Protein AF-H2YFZ1-F1 (afdb_monomer_lite)

Organism: Ciona savignyi (NCBI:txid51511)

Foldseek 3Di:
DQVCLCQQQVDDPVPDDDPVQWDDWDDDPPDIDTDGDDDDDPVVVVVSQVSNCVHNCDVNPYPHDDDQDLDADVVRDSNLVVLPDDDPDCVSVSVLVVCCVVVSDPPVVVVVSVVVNVVVVVVVVD

Sequence (126 aa):
LNRELHEEIGLCKKYYLDASNYFDSYVRDNYVDHFYVKEFSERDFEIIEQGALEAKEWGSETLGLIRVPTEDLDSRLPFQAFLQHNFVADARTQLLHAVIANSIISEERINQYLLAIEILKENQEK

Radius of gyration: 16.53 Å; chains: 1; bounding box: 43×31×47 Å

Structure (mmCIF, N/CA/C/O backbone):
data_AF-H2YFZ1-F1
#
_entry.id   AF-H2YFZ1-F1
#
loop_
_atom_site.group_PDB
_atom_site.id
_atom_site.type_symbol
_atom_site.label_atom_id
_atom_site.label_alt_id
_atom_site.label_comp_id
_atom_site.label_asym_id
_atom_site.label_entity_id
_atom_site.label_seq_id
_atom_site.pdbx_PDB_ins_code
_atom_site.Cartn_x
_atom_site.Cartn_y
_atom_site.Cartn_z
_atom_site.occupancy
_atom_site.B_iso_or_equiv
_atom_site.auth_seq_id
_atom_site.auth_comp_id
_atom_site.auth_asym_id
_atom_site.auth_atom_id
_atom_site.pdbx_PDB_model_num
ATOM 1 N N . LEU A 1 1 ? 13.706 -0.115 -5.988 1.00 96.81 1 LEU A N 1
ATOM 2 C CA . LEU A 1 1 ? 12.245 -0.137 -6.205 1.00 96.81 1 LEU A CA 1
ATOM 3 C C . LEU A 1 1 ? 11.851 -0.734 -7.556 1.00 96.81 1 LEU A C 1
ATOM 5 O O . LEU A 1 1 ? 11.478 -1.889 -7.558 1.00 96.81 1 LEU A O 1
ATOM 9 N N . ASN A 1 2 ? 11.971 -0.036 -8.698 1.00 98.25 2 ASN A N 1
ATOM 10 C CA . ASN A 1 2 ? 11.435 -0.550 -9.981 1.00 98.25 2 ASN A CA 1
ATOM 11 C C . ASN A 1 2 ? 11.963 -1.929 -10.416 1.00 98.25 2 ASN A C 1
ATOM 13 O O . ASN A 1 2 ? 11.223 -2.681 -11.037 1.00 98.25 2 ASN A O 1
ATOM 17 N N . ARG A 1 3 ? 13.224 -2.261 -10.099 1.00 98.12 3 ARG A N 1
ATOM 18 C CA . ARG A 1 3 ? 13.760 -3.613 -10.316 1.00 98.12 3 ARG A CA 1
ATOM 19 C C . ARG A 1 3 ? 12.975 -4.657 -9.510 1.00 98.12 3 ARG A C 1
ATOM 21 O O . ARG A 1 3 ? 12.497 -5.604 -10.110 1.00 98.12 3 ARG A O 1
ATOM 28 N N . GLU A 1 4 ? 12.780 -4.428 -8.211 1.00 97.56 4 GLU A N 1
ATOM 29 C CA . GLU A 1 4 ? 12.016 -5.339 -7.340 1.00 97.56 4 GLU A CA 1
ATOM 30 C C . GLU A 1 4 ? 10.565 -5.462 -7.806 1.00 97.56 4 GLU A C 1
ATOM 32 O O . GLU A 1 4 ? 10.084 -6.563 -8.002 1.00 97.56 4 GLU A O 1
ATOM 37 N N . LEU A 1 5 ? 9.894 -4.348 -8.126 1.00 97.25 5 LEU A N 1
ATOM 38 C CA . LEU A 1 5 ? 8.513 -4.393 -8.631 1.00 97.25 5 LEU A CA 1
ATOM 39 C C . LEU A 1 5 ? 8.392 -5.168 -9.953 1.00 97.25 5 LEU A C 1
ATOM 41 O O . LEU A 1 5 ? 7.370 -5.795 -10.223 1.00 97.25 5 LEU A O 1
ATOM 45 N N . HIS A 1 6 ? 9.419 -5.132 -10.801 1.00 97.50 6 HIS A N 1
ATOM 46 C CA . HIS A 1 6 ? 9.435 -5.948 -12.008 1.00 97.50 6 HIS A CA 1
ATOM 47 C C . HIS A 1 6 ? 9.578 -7.444 -11.689 1.00 97.50 6 HIS A C 1
ATOM 49 O O . HIS A 1 6 ? 8.902 -8.261 -12.306 1.00 97.50 6 HIS A O 1
ATOM 55 N N . GLU A 1 7 ? 10.434 -7.802 -1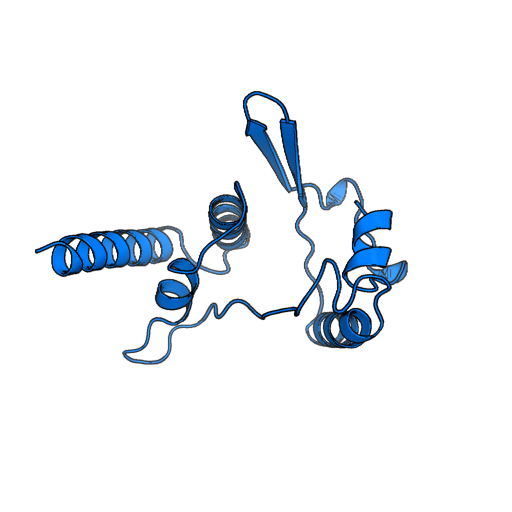0.731 1.00 97.19 7 GLU A N 1
ATOM 56 C CA . GLU A 1 7 ? 10.675 -9.194 -10.336 1.00 97.19 7 GLU A CA 1
ATOM 57 C C . GLU A 1 7 ? 9.499 -9.795 -9.537 1.00 97.19 7 GLU A C 1
ATOM 59 O O . GLU A 1 7 ? 9.084 -10.919 -9.822 1.00 97.19 7 GLU A O 1
ATOM 64 N N . GLU A 1 8 ? 8.917 -9.032 -8.609 1.00 96.12 8 GLU A N 1
ATOM 65 C CA . GLU A 1 8 ? 7.891 -9.478 -7.656 1.00 96.12 8 GLU A CA 1
ATOM 66 C C . GLU A 1 8 ? 6.465 -9.470 -8.217 1.00 96.12 8 GLU A C 1
ATOM 68 O O . GLU A 1 8 ? 5.682 -10.377 -7.929 1.00 96.12 8 GLU A O 1
ATOM 73 N N . ILE A 1 9 ? 6.117 -8.443 -9.002 1.00 96.12 9 ILE A N 1
ATOM 74 C CA . ILE A 1 9 ? 4.749 -8.230 -9.509 1.00 96.12 9 ILE A CA 1
ATOM 75 C C . ILE A 1 9 ? 4.693 -8.038 -11.030 1.00 96.12 9 ILE A C 1
ATOM 77 O O . ILE A 1 9 ? 3.665 -7.628 -11.564 1.00 96.12 9 IL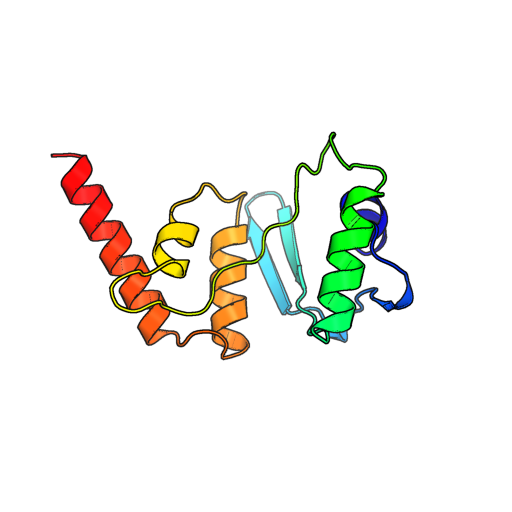E A O 1
ATOM 81 N N . GLY A 1 10 ? 5.793 -8.287 -11.748 1.00 95.88 10 GLY A N 1
ATOM 82 C CA . GLY A 1 10 ? 5.810 -8.210 -13.211 1.00 95.88 10 GLY A CA 1
ATOM 83 C C . GLY A 1 10 ? 5.601 -6.793 -13.753 1.00 95.88 10 GLY A C 1
ATOM 84 O O . GLY A 1 10 ? 5.179 -6.624 -14.900 1.00 95.88 10 GLY A O 1
ATOM 85 N N . LEU A 1 11 ? 5.869 -5.750 -12.952 1.00 96.62 11 LEU A N 1
ATOM 86 C CA . LEU A 1 11 ? 5.545 -4.375 -13.327 1.00 96.62 11 LEU A CA 1
ATOM 87 C C . LEU A 1 11 ? 6.237 -3.986 -14.645 1.00 96.62 11 LEU A C 1
ATOM 89 O O . LEU A 1 11 ? 7.458 -4.083 -14.791 1.00 96.62 11 LEU A O 1
ATOM 93 N N . CYS A 1 12 ? 5.456 -3.522 -15.622 1.00 95.88 12 CYS A N 1
ATOM 94 C CA . CYS A 1 12 ? 5.984 -3.058 -16.904 1.00 95.88 12 CYS A CA 1
ATOM 95 C C . CYS A 1 12 ? 6.632 -1.669 -16.771 1.00 95.88 12 CYS A C 1
ATOM 97 O O . CYS A 1 12 ? 6.151 -0.815 -16.025 1.00 95.88 12 CYS A O 1
ATOM 99 N N . LYS A 1 13 ? 7.670 -1.392 -17.577 1.00 96.00 13 LYS A N 1
ATOM 100 C CA . LYS A 1 13 ? 8.399 -0.105 -17.600 1.00 96.00 13 LYS A CA 1
ATOM 101 C C . LYS A 1 13 ? 7.499 1.125 -17.747 1.00 96.00 13 LYS A C 1
ATOM 103 O O . LYS A 1 13 ? 7.811 2.166 -17.182 1.00 96.00 13 LYS A O 1
ATOM 108 N N . LYS A 1 14 ? 6.376 1.009 -18.469 1.00 96.44 14 LYS A N 1
ATOM 109 C CA . LYS A 1 14 ? 5.364 2.077 -18.607 1.00 96.44 14 LYS A CA 1
ATOM 110 C C . LYS A 1 14 ? 4.819 2.542 -17.244 1.00 96.44 14 LYS A C 1
ATOM 112 O O . LYS A 1 14 ? 4.445 3.700 -17.095 1.00 96.44 14 LYS A O 1
ATOM 117 N N . TYR A 1 15 ? 4.775 1.648 -16.259 1.00 96.88 15 TYR A N 1
ATOM 118 C CA . TYR A 1 15 ? 4.194 1.886 -14.940 1.00 96.88 15 TYR A CA 1
ATOM 119 C C . TYR A 1 15 ? 5.226 2.203 -13.862 1.00 96.88 15 TYR A C 1
ATOM 121 O O . TYR A 1 15 ? 4.828 2.496 -12.736 1.00 96.88 15 TYR A O 1
ATOM 129 N N . TYR A 1 16 ? 6.518 2.222 -14.202 1.00 97.38 16 TYR A N 1
ATOM 130 C CA . TYR A 1 16 ? 7.592 2.505 -13.252 1.00 97.38 16 TYR A CA 1
ATOM 131 C C . TYR A 1 16 ? 7.382 3.816 -12.503 1.00 97.38 16 TYR A C 1
ATOM 133 O O . TYR A 1 16 ? 6.789 4.772 -13.013 1.00 97.38 16 TYR A O 1
ATOM 141 N N . LEU A 1 17 ? 7.860 3.814 -11.268 1.00 98.00 17 LEU A N 1
ATOM 142 C CA . LEU A 1 17 ? 7.773 4.937 -10.360 1.00 98.00 17 LEU A CA 1
ATOM 143 C C . LEU A 1 17 ? 9.042 5.776 -10.459 1.00 98.00 17 LEU A C 1
ATOM 145 O O . LEU A 1 17 ? 10.133 5.258 -10.720 1.00 98.00 17 LEU A O 1
ATOM 149 N N . ASP A 1 18 ? 8.900 7.066 -10.212 1.00 97.38 18 ASP A N 1
ATOM 150 C CA . ASP A 1 18 ? 10.014 7.996 -10.096 1.00 97.38 18 ASP A CA 1
ATOM 151 C C . ASP A 1 18 ? 9.894 8.837 -8.815 1.00 97.38 18 ASP A C 1
ATOM 153 O O . ASP A 1 18 ? 9.060 8.573 -7.946 1.00 97.38 18 ASP A O 1
ATOM 157 N N . ALA A 1 19 ? 10.768 9.834 -8.670 1.00 97.56 19 ALA A N 1
ATOM 158 C CA . ALA A 1 19 ? 10.813 10.683 -7.486 1.00 97.56 19 ALA A CA 1
ATOM 159 C C . ALA A 1 19 ? 9.511 11.471 -7.246 1.00 97.56 19 ALA A C 1
ATOM 161 O O . ALA A 1 19 ? 9.238 11.835 -6.109 1.00 97.56 19 ALA A O 1
ATOM 162 N N . SER A 1 20 ? 8.692 11.713 -8.275 1.00 97.69 20 SER A N 1
ATOM 163 C CA . SER A 1 20 ? 7.385 12.366 -8.119 1.00 97.69 20 SER A CA 1
ATOM 164 C C . SER A 1 20 ? 6.346 11.475 -7.435 1.00 97.69 20 SER A C 1
ATOM 166 O O . SER A 1 20 ? 5.356 11.984 -6.920 1.00 97.69 20 SER A O 1
ATOM 168 N N . ASN A 1 21 ? 6.573 10.157 -7.402 1.00 98.25 21 ASN A N 1
ATOM 169 C CA . ASN A 1 21 ? 5.714 9.196 -6.709 1.00 98.25 21 ASN A CA 1
ATOM 170 C C . ASN A 1 21 ? 6.150 8.942 -5.260 1.00 98.25 21 ASN A C 1
ATOM 172 O O . ASN A 1 21 ? 5.519 8.142 -4.572 1.00 98.25 21 ASN A O 1
ATOM 176 N N . TYR A 1 22 ? 7.247 9.552 -4.804 1.00 98.31 22 TYR A N 1
ATOM 177 C CA . TYR A 1 22 ? 7.700 9.413 -3.425 1.00 98.31 22 TYR A CA 1
ATOM 178 C C . TYR A 1 22 ? 6.670 10.024 -2.472 1.00 98.31 22 TYR A C 1
ATOM 180 O O . TYR A 1 22 ? 6.257 11.168 -2.658 1.00 98.31 22 TYR A O 1
ATOM 188 N N . PHE A 1 23 ? 6.270 9.259 -1.458 1.00 98.00 23 PHE A N 1
ATOM 189 C CA . PHE A 1 23 ? 5.270 9.682 -0.485 1.00 98.00 23 PHE A CA 1
ATOM 190 C C . PHE A 1 23 ? 5.912 10.026 0.857 1.00 98.00 23 PHE A C 1
ATOM 192 O O . PHE A 1 23 ? 5.820 11.168 1.298 1.00 98.00 23 PHE A O 1
ATOM 199 N N . ASP A 1 24 ? 6.581 9.063 1.496 1.00 97.44 24 ASP A N 1
ATOM 200 C CA . ASP A 1 24 ? 7.196 9.280 2.809 1.00 97.44 24 ASP A CA 1
ATOM 201 C C . ASP A 1 24 ? 8.277 8.232 3.130 1.00 97.44 24 ASP A C 1
ATOM 203 O O . ASP A 1 24 ? 8.471 7.267 2.385 1.00 97.44 24 ASP A O 1
ATOM 207 N N . SER A 1 25 ? 8.980 8.417 4.247 1.00 96.81 25 SER A N 1
ATOM 208 C CA . SER A 1 25 ? 9.958 7.479 4.795 1.00 96.81 25 SER A CA 1
ATOM 209 C C . SER A 1 25 ? 9.646 7.134 6.247 1.00 96.81 25 SER A C 1
ATOM 211 O O . SER A 1 25 ? 9.432 8.012 7.078 1.00 96.81 25 SER A O 1
ATOM 213 N N . TYR A 1 26 ? 9.713 5.847 6.573 1.00 95.62 26 TYR A N 1
ATOM 214 C CA . TYR A 1 26 ? 9.449 5.331 7.912 1.00 95.62 26 TYR A CA 1
ATOM 215 C C . TYR A 1 26 ? 10.759 4.825 8.500 1.00 95.62 26 TYR A C 1
ATOM 217 O O . TYR A 1 26 ? 11.397 3.925 7.955 1.00 95.62 26 TYR A O 1
ATOM 225 N N . VAL A 1 27 ? 11.199 5.454 9.588 1.00 94.88 27 VAL A N 1
ATOM 226 C CA . VAL A 1 27 ? 12.489 5.147 10.212 1.00 94.88 27 VAL A CA 1
ATOM 227 C C . VAL A 1 27 ? 12.309 4.069 11.276 1.00 94.88 27 VAL A C 1
ATOM 229 O O . VAL A 1 27 ? 11.421 4.148 12.130 1.00 94.88 27 VAL A O 1
ATOM 232 N N . ARG A 1 28 ? 13.186 3.068 11.231 1.00 89.00 28 ARG A N 1
ATOM 233 C CA . ARG A 1 28 ? 13.370 2.026 12.242 1.00 89.00 28 ARG A CA 1
ATOM 234 C C . ARG A 1 28 ? 14.832 1.986 12.666 1.00 89.00 28 ARG A C 1
ATOM 236 O O . ARG A 1 28 ? 15.685 2.592 12.026 1.00 89.00 28 ARG A O 1
ATOM 243 N N . ASP A 1 29 ? 15.124 1.246 13.732 1.00 89.94 29 ASP A N 1
ATOM 244 C CA . ASP A 1 29 ? 16.457 1.229 14.348 1.00 89.94 29 ASP A CA 1
ATOM 245 C C . ASP A 1 29 ? 17.597 0.942 13.354 1.00 89.94 29 ASP A C 1
ATOM 247 O O . ASP A 1 29 ? 18.670 1.527 13.469 1.00 89.94 29 ASP A O 1
ATOM 251 N N . ASN A 1 30 ? 17.367 0.064 12.368 1.00 93.88 30 ASN A N 1
ATOM 252 C CA . ASN A 1 30 ? 18.407 -0.411 11.445 1.00 93.88 30 ASN A CA 1
ATOM 253 C C . ASN A 1 30 ? 18.089 -0.203 9.955 1.00 93.88 30 ASN A C 1
ATOM 255 O O . ASN A 1 30 ? 18.897 -0.580 9.107 1.00 93.88 30 ASN A O 1
ATOM 259 N N . TYR A 1 31 ? 16.920 0.335 9.615 1.00 93.19 31 TYR A N 1
ATOM 260 C CA . TYR A 1 31 ? 16.499 0.514 8.226 1.00 93.19 31 TYR A CA 1
ATOM 261 C C . TYR A 1 31 ? 15.504 1.666 8.086 1.00 93.19 31 TYR A C 1
ATOM 263 O O . TYR A 1 31 ? 14.910 2.130 9.061 1.00 93.19 31 TYR A O 1
ATOM 271 N N . VAL A 1 32 ? 15.358 2.139 6.851 1.00 96.00 32 VAL A N 1
ATOM 272 C CA . VAL A 1 32 ? 14.405 3.179 6.470 1.00 96.00 32 VAL A CA 1
ATOM 273 C C . VAL A 1 32 ? 13.564 2.642 5.324 1.00 96.00 32 VAL A C 1
ATOM 275 O O . VAL A 1 32 ? 14.101 2.307 4.266 1.00 96.00 32 VAL A O 1
ATOM 278 N N . ASP A 1 33 ? 12.255 2.585 5.535 1.00 95.50 33 ASP A N 1
ATOM 279 C CA . ASP A 1 33 ? 11.304 2.139 4.525 1.00 95.50 33 ASP A CA 1
ATOM 280 C C . ASP A 1 33 ? 10.826 3.344 3.719 1.00 95.50 33 ASP A C 1
ATOM 282 O O . ASP A 1 33 ? 10.109 4.207 4.229 1.00 95.50 33 ASP A O 1
ATOM 286 N N . HIS A 1 34 ? 11.228 3.412 2.451 1.00 97.25 34 HIS A N 1
ATOM 287 C CA . HIS A 1 34 ? 10.788 4.454 1.527 1.00 97.25 34 HIS A CA 1
ATOM 288 C C . HIS A 1 34 ? 9.501 4.026 0.824 1.00 97.25 34 HIS A C 1
ATOM 290 O O . HIS A 1 34 ? 9.494 3.058 0.059 1.00 97.25 34 HIS A O 1
ATOM 296 N N . PHE A 1 35 ? 8.425 4.772 1.048 1.00 97.94 35 PHE A N 1
ATOM 297 C CA . PHE A 1 35 ? 7.097 4.457 0.547 1.00 97.94 35 PHE A CA 1
ATOM 298 C C . PHE A 1 35 ? 6.716 5.357 -0.632 1.00 97.94 35 PHE A C 1
ATOM 300 O O . PHE A 1 35 ? 6.979 6.562 -0.630 1.00 97.94 35 PHE A O 1
ATOM 307 N N . TYR A 1 36 ? 6.092 4.764 -1.649 1.00 98.38 36 TYR A N 1
ATOM 308 C CA . TYR A 1 36 ? 5.724 5.434 -2.893 1.00 98.38 36 TYR A CA 1
ATOM 309 C C . TYR A 1 36 ? 4.258 5.166 -3.214 1.00 98.38 36 TYR A C 1
ATOM 311 O O . TYR A 1 36 ? 3.765 4.059 -3.004 1.00 98.38 36 TYR A O 1
ATOM 319 N N . VAL A 1 37 ? 3.578 6.169 -3.764 1.00 98.06 37 VAL A N 1
ATOM 320 C CA . VAL A 1 37 ? 2.169 6.090 -4.157 1.00 98.06 37 VAL A CA 1
ATOM 321 C C . VAL A 1 37 ? 2.026 6.567 -5.595 1.00 98.06 37 VAL A C 1
ATOM 323 O O . VAL A 1 37 ? 2.584 7.591 -5.995 1.00 98.06 37 VAL A O 1
ATOM 326 N N . LYS A 1 38 ? 1.274 5.808 -6.390 1.00 97.25 38 LYS A N 1
ATOM 327 C CA . LYS A 1 38 ? 0.971 6.146 -7.776 1.00 97.25 38 LYS A CA 1
ATOM 328 C C . LYS A 1 38 ? -0.466 5.767 -8.095 1.00 97.25 38 LYS A C 1
ATOM 330 O O . LYS A 1 38 ? -0.881 4.640 -7.845 1.00 97.25 38 LYS A O 1
ATOM 335 N N . GLU A 1 39 ? -1.199 6.720 -8.652 1.00 96.12 39 GLU A N 1
ATOM 336 C CA . GLU A 1 39 ? -2.542 6.497 -9.169 1.00 96.12 39 GLU A CA 1
ATOM 337 C C . GLU A 1 39 ? -2.465 5.847 -10.555 1.00 96.12 39 GLU A C 1
ATOM 339 O O . GLU A 1 39 ? -1.640 6.219 -11.397 1.00 96.12 39 GLU A O 1
ATOM 344 N N . PHE A 1 40 ? -3.337 4.874 -10.791 1.00 95.69 40 PHE A N 1
ATOM 345 C CA . PHE A 1 40 ? -3.494 4.213 -12.078 1.00 95.69 40 PHE A CA 1
ATOM 346 C C . PHE A 1 40 ? -4.965 4.214 -12.473 1.00 95.69 40 PHE A C 1
ATOM 348 O O . PHE A 1 40 ? -5.850 4.210 -11.618 1.00 95.69 40 PHE A O 1
ATOM 355 N N . SER A 1 41 ? -5.225 4.166 -13.779 1.00 97.31 41 SER A N 1
ATOM 356 C CA . SER A 1 41 ? -6.571 3.871 -14.264 1.00 97.31 41 SER A CA 1
ATOM 357 C C . SER A 1 41 ? -6.983 2.453 -13.853 1.00 97.31 41 SER A C 1
ATOM 359 O O . SER A 1 41 ? -6.131 1.577 -13.702 1.00 97.31 41 SER A O 1
ATOM 361 N N . GLU A 1 42 ? -8.287 2.197 -13.738 1.00 96.06 42 GLU A N 1
ATOM 362 C CA . GLU A 1 42 ? -8.818 0.854 -13.454 1.00 96.06 42 GLU A CA 1
ATOM 363 C C . GLU A 1 42 ? -8.279 -0.193 -14.444 1.00 96.06 42 GLU A C 1
ATOM 365 O O . GLU A 1 42 ? -7.805 -1.256 -14.050 1.00 96.06 42 GLU A O 1
ATOM 370 N N . ARG A 1 43 ? -8.242 0.164 -15.733 1.00 97.12 43 ARG A N 1
ATOM 371 C CA . ARG A 1 43 ? -7.695 -0.678 -16.803 1.00 97.12 43 ARG A CA 1
ATOM 372 C C . ARG A 1 43 ? -6.221 -1.021 -16.581 1.00 97.12 43 ARG A C 1
ATOM 374 O O . ARG A 1 43 ? -5.813 -2.151 -16.831 1.00 97.12 43 ARG A O 1
ATOM 381 N N . ASP A 1 44 ? -5.410 -0.048 -16.170 1.00 97.06 44 ASP A N 1
ATOM 382 C CA . ASP A 1 44 ? -3.992 -0.288 -15.894 1.00 97.06 44 ASP A CA 1
ATOM 383 C C . ASP A 1 44 ? -3.810 -1.145 -14.628 1.00 97.06 44 ASP A C 1
ATOM 385 O O . ASP A 1 44 ? -2.937 -2.010 -14.623 1.00 97.06 44 ASP A O 1
ATOM 389 N N . PHE A 1 45 ? -4.659 -0.977 -13.606 1.00 95.44 45 PHE A N 1
ATOM 390 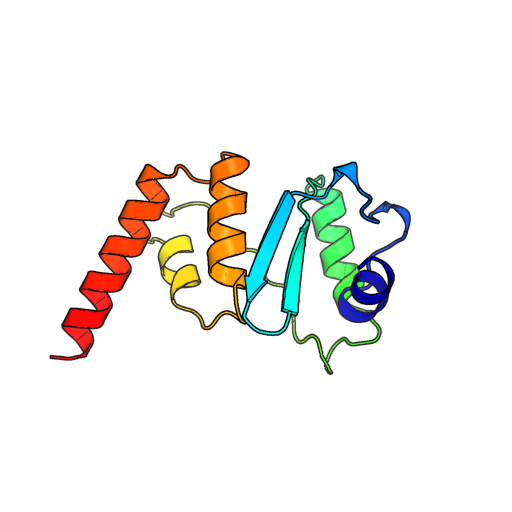C CA . PHE A 1 45 ? -4.684 -1.847 -12.422 1.00 95.44 45 PHE A CA 1
ATOM 391 C C . PHE A 1 45 ? -4.919 -3.316 -12.797 1.00 95.44 45 PHE A C 1
ATOM 393 O O . PHE A 1 45 ? -4.140 -4.175 -12.395 1.00 95.44 45 PHE A O 1
ATOM 400 N N . GLU A 1 46 ? -5.925 -3.605 -13.629 1.00 96.50 46 GLU A N 1
ATOM 401 C CA . GLU A 1 46 ? -6.200 -4.970 -14.109 1.00 96.50 46 GLU A CA 1
ATOM 402 C C . GLU A 1 46 ? -5.009 -5.581 -14.861 1.00 96.50 46 GLU A C 1
ATOM 404 O O . GLU A 1 46 ? -4.707 -6.764 -14.713 1.00 96.50 46 GLU A O 1
ATOM 409 N N . ILE A 1 47 ? -4.330 -4.780 -15.689 1.00 96.44 47 ILE A N 1
ATOM 410 C CA . ILE A 1 47 ? -3.154 -5.228 -16.445 1.00 96.44 47 ILE A CA 1
ATOM 411 C C . ILE A 1 47 ? -2.012 -5.589 -15.490 1.00 96.44 47 ILE A C 1
ATOM 413 O O . ILE A 1 47 ? -1.338 -6.597 -15.700 1.00 96.44 47 ILE A O 1
ATOM 417 N N . ILE A 1 48 ? -1.793 -4.785 -14.447 1.00 96.06 48 ILE A N 1
ATOM 418 C CA . ILE A 1 48 ? -0.768 -5.050 -13.430 1.00 96.06 48 ILE A CA 1
ATOM 419 C C . ILE A 1 48 ? -1.095 -6.340 -12.668 1.00 96.06 48 ILE A C 1
ATOM 421 O O . ILE A 1 48 ? -0.217 -7.182 -12.495 1.00 96.06 48 ILE A O 1
ATOM 425 N N . GLU A 1 49 ? -2.354 -6.537 -12.271 1.00 96.62 49 GLU A N 1
ATOM 426 C CA . GLU A 1 49 ? -2.792 -7.752 -11.572 1.00 96.62 49 GLU A CA 1
ATOM 427 C C . GLU A 1 49 ? -2.588 -9.019 -12.406 1.00 96.62 49 GLU A C 1
ATOM 429 O O . GLU A 1 49 ? -2.130 -10.033 -11.884 1.00 96.62 49 GLU A O 1
ATOM 434 N N . GLN A 1 50 ? -2.884 -8.955 -13.706 1.00 94.69 50 GLN A N 1
ATOM 435 C CA . GLN A 1 50 ? -2.628 -10.063 -14.627 1.00 94.69 50 GLN A CA 1
ATOM 436 C C . GLN A 1 50 ? -1.128 -10.337 -14.774 1.00 94.69 50 GLN A C 1
ATOM 438 O O . GLN A 1 50 ? -0.713 -11.492 -14.713 1.00 94.69 50 GLN A O 1
ATOM 443 N N . GLY A 1 51 ? -0.312 -9.286 -14.913 1.00 93.19 51 GLY A N 1
ATOM 444 C CA . GLY A 1 51 ? 1.142 -9.410 -15.045 1.00 93.19 51 GLY A CA 1
ATOM 445 C C . GLY A 1 51 ? 1.821 -10.029 -13.820 1.00 93.19 51 GLY A C 1
ATOM 446 O O . GLY A 1 51 ? 2.812 -10.740 -13.967 1.00 93.19 51 GLY A O 1
ATOM 447 N N . ALA A 1 52 ? 1.265 -9.833 -12.622 1.00 95.12 52 ALA A N 1
ATOM 448 C CA . ALA A 1 52 ? 1.811 -10.407 -11.395 1.00 95.12 52 ALA A CA 1
ATOM 449 C C . ALA A 1 52 ? 1.784 -11.945 -11.373 1.00 95.12 52 ALA A C 1
ATOM 451 O O . ALA A 1 52 ? 2.642 -12.556 -10.742 1.00 95.12 52 ALA A O 1
ATOM 452 N N . LEU A 1 53 ? 0.854 -12.578 -12.097 1.00 94.19 53 LEU A N 1
ATOM 453 C CA . LEU A 1 53 ? 0.776 -14.042 -12.214 1.00 94.19 53 LEU A CA 1
ATOM 454 C C . LEU A 1 53 ? 1.902 -14.636 -13.074 1.00 94.19 53 LEU A C 1
ATOM 456 O O . LEU A 1 53 ? 2.151 -15.839 -13.030 1.00 94.19 53 LEU A O 1
ATOM 460 N N . GLU A 1 54 ? 2.563 -13.795 -13.869 1.00 94.44 54 GLU A N 1
ATOM 461 C CA . GLU A 1 54 ? 3.680 -14.155 -14.746 1.00 94.44 54 GLU A CA 1
ATOM 462 C C . GLU A 1 54 ? 5.025 -13.637 -14.202 1.00 94.44 54 GLU A C 1
ATOM 464 O O . GLU A 1 54 ? 6.061 -13.778 -14.857 1.00 94.44 54 GLU A O 1
ATOM 469 N N . ALA A 1 55 ? 5.020 -13.017 -13.016 1.00 96.75 55 ALA A N 1
ATOM 470 C CA . ALA A 1 55 ? 6.206 -12.446 -12.396 1.00 96.75 55 ALA A CA 1
ATOM 471 C C . ALA A 1 55 ? 7.231 -13.525 -12.023 1.00 96.75 55 ALA A C 1
ATOM 473 O O . ALA A 1 55 ? 6.889 -14.672 -11.735 1.00 96.75 55 ALA A O 1
ATOM 474 N N . LYS A 1 56 ? 8.509 -13.137 -11.987 1.00 96.94 56 LYS A N 1
ATOM 475 C CA . LYS A 1 56 ? 9.624 -14.043 -11.675 1.00 96.94 56 LYS A CA 1
ATOM 476 C C . LYS A 1 56 ? 9.462 -14.701 -10.304 1.00 96.94 56 LYS A C 1
ATOM 478 O O . LYS A 1 56 ? 9.739 -15.889 -10.181 1.00 96.94 56 LYS A O 1
ATOM 483 N N . GLU A 1 57 ? 9.009 -13.940 -9.311 1.00 96.38 57 GLU A N 1
ATOM 484 C CA . GLU A 1 57 ? 8.876 -14.415 -7.928 1.00 96.38 57 GLU A CA 1
ATOM 485 C C . GLU A 1 57 ? 7.470 -14.928 -7.575 1.00 96.38 57 GLU A C 1
ATOM 487 O O . GLU A 1 57 ? 7.205 -15.252 -6.411 1.00 96.38 57 GLU A O 1
ATOM 492 N N . TRP A 1 58 ? 6.581 -15.055 -8.569 1.00 95.00 58 TRP A N 1
ATOM 493 C CA . TRP A 1 58 ? 5.259 -15.643 -8.376 1.00 95.00 58 TRP A CA 1
ATOM 494 C C . TRP A 1 58 ? 5.364 -17.080 -7.846 1.00 95.00 58 TRP A C 1
ATOM 496 O O . TRP A 1 58 ? 6.007 -17.947 -8.442 1.00 95.00 58 TRP A O 1
ATOM 506 N N . GLY A 1 59 ? 4.699 -17.345 -6.720 1.00 94.69 59 GLY A N 1
ATOM 507 C CA . GLY A 1 59 ? 4.715 -18.639 -6.036 1.00 94.69 59 GLY A CA 1
ATOM 508 C C . GLY A 1 59 ? 5.974 -18.904 -5.202 1.00 94.69 59 GLY A C 1
ATOM 509 O O . GLY A 1 59 ? 6.101 -19.999 -4.652 1.00 94.69 59 GLY A O 1
ATOM 510 N N . SER A 1 60 ? 6.881 -17.928 -5.098 1.00 94.56 60 SER A N 1
ATOM 511 C CA . SER A 1 60 ? 8.090 -17.973 -4.270 1.00 94.56 60 SER A CA 1
ATOM 512 C C . SER A 1 60 ? 8.019 -16.897 -3.185 1.00 94.56 60 SER A C 1
ATOM 514 O O . SER A 1 60 ? 7.536 -17.168 -2.084 1.00 94.56 60 SER A O 1
ATOM 516 N N . GLU A 1 61 ? 8.434 -15.667 -3.498 1.00 94.62 61 GLU A N 1
ATOM 517 C CA . GLU A 1 61 ? 8.403 -14.538 -2.561 1.00 94.62 61 GLU A CA 1
ATOM 518 C C . GLU A 1 61 ? 7.041 -13.826 -2.572 1.00 94.62 61 GLU A C 1
ATOM 520 O O . GLU A 1 61 ? 6.621 -13.281 -1.549 1.00 94.62 61 GLU A O 1
ATOM 525 N N . THR A 1 62 ? 6.300 -13.894 -3.688 1.00 95.00 62 THR A N 1
ATOM 526 C CA . THR A 1 62 ? 4.940 -13.351 -3.806 1.00 95.00 62 THR A CA 1
ATOM 527 C C . THR A 1 62 ? 3.909 -14.460 -4.022 1.00 95.00 62 THR A C 1
ATOM 529 O O . THR A 1 62 ? 4.070 -15.345 -4.859 1.00 95.00 62 THR A O 1
ATOM 532 N N . LEU A 1 63 ? 2.818 -14.433 -3.247 1.00 94.75 63 LEU A N 1
ATOM 533 C CA . LEU A 1 63 ? 1.771 -15.473 -3.278 1.00 94.75 63 LEU A CA 1
ATOM 534 C C . LEU A 1 63 ? 0.445 -15.008 -3.897 1.00 94.75 63 LEU A C 1
ATOM 536 O O . LEU A 1 63 ? -0.494 -15.794 -4.014 1.00 94.75 63 LEU A O 1
ATOM 540 N N . GLY A 1 64 ? 0.324 -13.726 -4.232 1.00 92.31 64 GLY A N 1
ATOM 541 C CA . GLY A 1 64 ? -0.958 -13.133 -4.591 1.00 92.31 64 GLY A CA 1
ATOM 542 C C . GLY A 1 64 ? -0.954 -11.623 -4.455 1.00 92.31 64 GLY A C 1
ATOM 543 O O . GLY A 1 64 ? -0.394 -11.089 -3.499 1.00 92.31 64 GLY A O 1
ATOM 544 N N . LEU A 1 65 ? -1.643 -10.949 -5.373 1.00 95.00 65 LEU A N 1
ATOM 545 C CA . LEU A 1 65 ? -2.115 -9.587 -5.154 1.00 95.00 65 LEU A CA 1
ATOM 546 C C . LEU A 1 65 ? -3.550 -9.628 -4.637 1.00 95.00 65 LEU A C 1
ATOM 548 O O . LEU A 1 65 ? -4.363 -10.440 -5.081 1.00 95.00 65 LEU A O 1
ATOM 552 N N . ILE A 1 66 ? -3.855 -8.736 -3.699 1.00 95.06 66 ILE A N 1
ATOM 553 C CA . ILE A 1 66 ? -5.198 -8.561 -3.151 1.00 95.06 66 ILE A CA 1
ATOM 554 C C . ILE A 1 66 ? -5.599 -7.094 -3.274 1.00 95.06 66 ILE A C 1
ATOM 556 O O . ILE A 1 66 ? -4.817 -6.199 -2.951 1.00 95.06 66 ILE A O 1
ATOM 560 N N . ARG A 1 67 ? -6.832 -6.841 -3.720 1.00 95.50 67 ARG A N 1
ATOM 561 C CA . ARG A 1 67 ? -7.419 -5.500 -3.661 1.00 95.50 67 ARG A CA 1
ATOM 562 C C . ARG A 1 67 ? -7.860 -5.207 -2.230 1.00 95.50 67 ARG A C 1
ATOM 564 O O . ARG A 1 67 ? -8.524 -6.030 -1.600 1.00 95.50 67 ARG A O 1
ATOM 571 N N . VAL A 1 68 ? -7.511 -4.027 -1.732 1.00 96.44 68 VAL A N 1
ATOM 572 C CA . VAL A 1 68 ? -7.965 -3.548 -0.423 1.00 96.44 68 VAL A CA 1
ATOM 573 C C . VAL A 1 68 ? -9.416 -3.067 -0.556 1.00 96.44 68 VAL A C 1
ATOM 575 O O . VAL A 1 68 ? -9.678 -2.207 -1.396 1.00 96.44 68 VAL A O 1
ATOM 578 N N . PRO A 1 69 ? -10.374 -3.589 0.230 1.00 94.75 69 PRO A N 1
ATOM 579 C CA . PRO A 1 69 ? -11.768 -3.169 0.128 1.00 94.75 69 PRO A CA 1
ATOM 580 C C . PRO A 1 69 ? -11.962 -1.807 0.795 1.00 94.75 69 PRO A C 1
ATOM 582 O O . PRO A 1 69 ? -11.875 -1.724 2.011 1.00 94.75 69 PRO A O 1
ATOM 585 N N . THR A 1 70 ? -12.227 -0.749 0.034 1.00 90.31 70 THR A N 1
ATOM 586 C CA . THR A 1 70 ? -12.325 0.626 0.566 1.00 90.31 70 THR A CA 1
ATOM 587 C C . THR A 1 70 ? -13.747 1.073 0.893 1.00 90.31 70 THR A C 1
ATOM 589 O O . THR A 1 70 ? -13.924 2.033 1.638 1.00 90.31 70 THR A O 1
ATOM 592 N N . GLU A 1 71 ? -14.756 0.387 0.356 1.00 87.69 71 GLU A N 1
ATOM 593 C CA . GLU A 1 71 ? -16.168 0.727 0.536 1.00 87.69 71 GLU A CA 1
ATOM 594 C C . GLU A 1 71 ? -16.836 -0.165 1.584 1.00 87.69 71 GLU A C 1
ATOM 596 O O . GLU A 1 71 ? -16.623 -1.381 1.620 1.00 87.69 71 GLU A O 1
ATOM 601 N N . ASP A 1 72 ? -17.682 0.440 2.415 1.00 86.44 72 ASP A N 1
ATOM 602 C CA . ASP A 1 72 ? -18.541 -0.297 3.335 1.00 86.44 72 ASP A CA 1
ATOM 603 C C . ASP A 1 72 ? -19.788 -0.828 2.634 1.00 86.44 72 ASP A C 1
ATOM 605 O O . ASP A 1 72 ? -20.341 -0.196 1.736 1.00 86.44 72 ASP A O 1
ATOM 609 N N . LEU A 1 73 ? -20.260 -1.990 3.086 1.00 83.94 73 LEU A N 1
ATOM 610 C CA . LEU A 1 73 ? -21.422 -2.666 2.520 1.00 83.94 73 LEU A CA 1
ATOM 611 C C . LEU A 1 73 ? -22.456 -2.904 3.617 1.00 83.94 73 LEU A C 1
ATOM 613 O O . LEU A 1 73 ? -22.387 -3.901 4.339 1.00 83.94 73 LEU A O 1
ATOM 617 N N . ASP A 1 74 ? -23.427 -1.998 3.727 1.00 82.56 74 ASP A N 1
ATOM 618 C CA . ASP A 1 74 ? -24.483 -2.023 4.745 1.00 82.56 74 ASP A CA 1
ATOM 619 C C . ASP A 1 74 ? -23.912 -2.200 6.168 1.00 82.56 74 ASP A C 1
ATOM 621 O O . ASP A 1 74 ? -23.225 -1.329 6.696 1.00 82.56 74 ASP A O 1
ATOM 625 N N . SER A 1 75 ? -24.184 -3.343 6.806 1.00 80.19 75 SER A N 1
ATOM 626 C CA . SER A 1 75 ? -23.695 -3.695 8.142 1.00 80.19 75 SER A CA 1
ATOM 627 C C . SER A 1 75 ? -22.306 -4.344 8.141 1.00 80.19 75 SER A C 1
ATOM 629 O O . SER A 1 75 ? -21.833 -4.778 9.191 1.00 80.19 75 SER A O 1
ATOM 631 N N . ARG A 1 76 ? -21.678 -4.510 6.973 1.00 84.19 76 ARG A N 1
ATOM 632 C CA . ARG A 1 76 ? -20.356 -5.122 6.821 1.00 84.19 76 ARG A CA 1
ATOM 633 C C . ARG A 1 76 ? -19.325 -4.023 6.625 1.00 84.19 76 ARG A C 1
ATOM 635 O O . ARG A 1 76 ? -19.469 -3.180 5.746 1.00 84.19 76 ARG A O 1
ATOM 642 N N . LEU A 1 77 ? -18.264 -4.100 7.420 1.00 91.31 77 LEU A N 1
ATOM 643 C CA . LEU A 1 77 ? -17.143 -3.163 7.411 1.00 91.31 77 LEU A CA 1
ATOM 644 C C . LEU A 1 77 ? -15.897 -3.894 6.882 1.00 91.31 77 LEU A C 1
ATOM 646 O O . LEU A 1 77 ? -15.050 -4.327 7.670 1.00 91.31 77 LEU A O 1
ATOM 650 N N . PRO A 1 78 ? -15.802 -4.151 5.562 1.00 93.38 78 PRO A N 1
ATOM 651 C CA . PRO A 1 78 ? -14.758 -4.996 4.992 1.00 93.38 78 PRO A CA 1
ATOM 652 C C . PRO A 1 78 ? -13.366 -4.379 5.142 1.00 93.38 78 PRO A C 1
ATOM 654 O O . PRO A 1 78 ? -12.421 -5.125 5.380 1.00 93.38 78 PRO A O 1
ATOM 657 N N . PHE A 1 79 ? -13.227 -3.048 5.101 1.00 95.56 79 PHE A N 1
ATOM 658 C CA . PHE A 1 79 ? -11.947 -2.394 5.390 1.00 95.56 79 PHE A CA 1
ATOM 659 C C . PHE A 1 79 ? -11.512 -2.644 6.842 1.00 95.56 79 PHE A C 1
ATOM 661 O O . PHE A 1 79 ? -10.372 -3.026 7.098 1.00 95.56 79 PHE A O 1
ATOM 668 N N . GLN A 1 80 ? -12.431 -2.528 7.809 1.00 94.69 80 GLN A N 1
ATOM 669 C CA . GLN A 1 80 ? -12.151 -2.854 9.213 1.00 94.69 80 GLN A CA 1
ATOM 670 C C . GLN A 1 80 ? -11.733 -4.322 9.386 1.00 94.69 80 GLN A C 1
ATOM 672 O O . GLN A 1 80 ? -10.802 -4.622 10.134 1.00 94.69 80 GLN A O 1
ATOM 677 N N . ALA A 1 81 ? -12.415 -5.251 8.711 1.00 94.06 81 ALA A N 1
ATOM 678 C CA . ALA A 1 81 ? -12.035 -6.663 8.717 1.00 94.06 81 ALA A CA 1
ATOM 679 C C . ALA A 1 81 ? -10.648 -6.872 8.084 1.00 94.06 81 ALA A C 1
ATOM 681 O O . ALA A 1 81 ? -9.823 -7.605 8.623 1.00 94.06 81 ALA A O 1
ATOM 682 N N . PHE A 1 82 ? -10.353 -6.172 6.987 1.00 96.44 82 PHE A N 1
ATOM 683 C CA . PHE A 1 82 ? -9.059 -6.215 6.315 1.00 96.44 82 PHE A CA 1
ATOM 684 C C . PHE A 1 82 ? -7.913 -5.776 7.240 1.00 96.44 82 PHE A C 1
ATOM 686 O O . PHE A 1 82 ? -6.904 -6.471 7.330 1.00 96.44 82 PHE A O 1
ATOM 693 N N . LEU A 1 83 ? -8.097 -4.697 8.008 1.00 96.31 83 LEU A N 1
ATOM 694 C CA . LEU A 1 83 ? -7.102 -4.172 8.955 1.00 96.31 83 LEU A CA 1
ATOM 695 C C . LEU A 1 83 ? -6.751 -5.105 10.126 1.00 96.31 83 LEU A C 1
ATOM 697 O O . LEU A 1 83 ? -5.824 -4.785 10.877 1.00 96.31 83 LEU A O 1
ATOM 701 N N . GLN A 1 84 ? -7.488 -6.204 10.314 1.00 95.06 84 GLN A N 1
ATOM 702 C CA . GLN A 1 84 ? -7.219 -7.216 11.340 1.00 95.06 84 GLN A CA 1
ATOM 703 C C . GLN A 1 84 ? -6.267 -8.325 10.867 1.00 95.06 84 GLN A C 1
ATOM 705 O O . GLN A 1 84 ? -5.845 -9.135 11.690 1.00 95.06 84 GLN A O 1
ATOM 710 N N . HIS A 1 85 ? -5.906 -8.369 9.579 1.00 96.50 85 HIS A N 1
ATOM 711 C CA . HIS A 1 85 ? -4.884 -9.296 9.085 1.00 96.50 85 HIS A CA 1
ATOM 712 C C . HIS A 1 85 ? -3.492 -8.943 9.624 1.00 96.50 85 HIS A C 1
ATOM 714 O O . HIS A 1 85 ? -3.254 -7.856 10.154 1.00 96.50 85 HIS A O 1
ATOM 720 N N . ASN A 1 86 ? -2.553 -9.873 9.460 1.00 96.44 86 ASN A N 1
ATOM 721 C CA . ASN A 1 86 ? -1.150 -9.623 9.755 1.00 96.44 86 ASN A CA 1
ATOM 722 C C . ASN A 1 86 ? -0.518 -8.827 8.612 1.00 96.44 86 ASN A C 1
ATOM 724 O O . ASN A 1 86 ? -0.578 -9.238 7.455 1.00 96.44 86 ASN A O 1
ATOM 728 N N . PHE A 1 87 ? 0.115 -7.711 8.958 1.00 96.62 87 PHE A N 1
ATOM 729 C CA . PHE A 1 87 ? 0.865 -6.871 8.030 1.00 96.62 87 PHE A CA 1
ATOM 730 C C . PHE A 1 87 ? 2.350 -6.947 8.367 1.00 96.62 87 PHE A C 1
ATOM 732 O O . PHE A 1 87 ? 2.725 -7.066 9.534 1.00 96.62 87 PHE A O 1
ATOM 739 N N . VAL A 1 88 ? 3.195 -6.859 7.344 1.00 94.56 88 VAL A N 1
ATOM 740 C CA . VAL A 1 88 ? 4.644 -6.775 7.530 1.00 94.56 88 VAL A CA 1
ATOM 741 C C . VAL A 1 88 ? 5.034 -5.361 7.962 1.00 94.56 88 VAL A C 1
ATOM 743 O O . VAL A 1 88 ? 4.567 -4.387 7.375 1.00 94.56 88 VAL A O 1
ATOM 746 N N . ALA A 1 89 ? 5.895 -5.258 8.977 1.00 91.81 89 ALA A N 1
ATOM 747 C CA . ALA A 1 89 ? 6.513 -4.007 9.424 1.00 91.81 89 ALA A CA 1
ATOM 748 C C . ALA A 1 89 ? 5.522 -2.819 9.498 1.00 91.81 89 ALA A C 1
ATOM 750 O O . ALA A 1 89 ? 4.528 -2.881 10.223 1.00 91.81 89 ALA A O 1
ATOM 751 N N . ASP A 1 90 ? 5.794 -1.742 8.757 1.00 94.56 90 ASP A N 1
ATOM 752 C CA . ASP A 1 90 ? 4.980 -0.525 8.690 1.00 94.56 90 ASP A CA 1
ATOM 753 C C . ASP A 1 90 ? 3.841 -0.567 7.665 1.00 94.56 90 ASP A C 1
ATOM 755 O O . ASP A 1 90 ? 3.101 0.410 7.558 1.00 94.56 90 ASP A O 1
ATOM 759 N N . ALA A 1 91 ? 3.643 -1.666 6.929 1.00 96.75 91 ALA A N 1
ATOM 760 C CA . ALA A 1 91 ? 2.727 -1.697 5.784 1.00 96.75 91 ALA A CA 1
ATOM 761 C C . ALA A 1 91 ? 1.288 -1.294 6.151 1.00 96.75 91 ALA A C 1
ATOM 763 O O . ALA A 1 91 ? 0.614 -0.608 5.382 1.00 96.75 91 ALA A O 1
ATOM 764 N N . ARG A 1 92 ? 0.819 -1.657 7.356 1.00 97.25 92 ARG A N 1
ATOM 765 C CA . ARG A 1 92 ? -0.499 -1.226 7.856 1.00 97.25 92 ARG A CA 1
ATOM 766 C C . ARG A 1 92 ? -0.555 0.288 8.051 1.00 97.25 92 ARG A C 1
ATOM 768 O O . ARG A 1 92 ? -1.507 0.917 7.608 1.00 97.25 92 ARG A O 1
ATOM 775 N N . THR A 1 93 ? 0.451 0.873 8.695 1.00 96.75 93 THR A N 1
ATOM 776 C CA . THR A 1 93 ? 0.536 2.322 8.940 1.00 96.75 93 THR A CA 1
ATOM 777 C C . THR A 1 93 ? 0.665 3.094 7.629 1.00 96.75 93 THR A C 1
ATOM 779 O O . THR A 1 93 ? -0.063 4.057 7.411 1.00 96.75 93 THR A O 1
ATOM 782 N N . GLN A 1 94 ? 1.527 2.622 6.726 1.00 97.69 94 GLN A N 1
ATOM 783 C CA . GLN A 1 94 ? 1.716 3.176 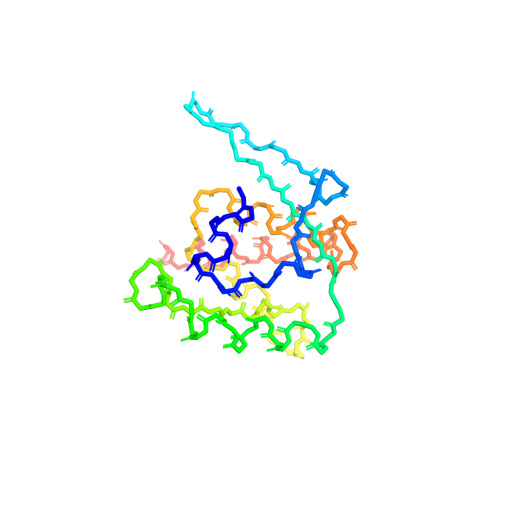5.384 1.00 97.69 94 GLN A CA 1
ATOM 784 C C . GLN A 1 94 ? 0.409 3.188 4.587 1.00 97.69 94 GLN A C 1
ATOM 786 O O . GLN A 1 94 ? 0.049 4.221 4.023 1.00 97.69 94 GLN A O 1
ATOM 791 N N . LEU A 1 95 ? -0.340 2.077 4.598 1.00 97.81 95 LEU A N 1
ATOM 792 C CA . LEU A 1 95 ? -1.660 1.995 3.972 1.00 97.81 95 LEU A CA 1
ATOM 793 C C . LEU A 1 95 ? -2.612 3.052 4.543 1.00 97.81 95 LEU A C 1
ATOM 795 O O . LEU A 1 95 ? -3.230 3.781 3.773 1.00 97.81 95 LEU A O 1
ATOM 799 N N . LEU A 1 96 ? -2.714 3.158 5.873 1.00 97.62 96 LEU A N 1
ATOM 800 C CA . LEU A 1 96 ? -3.601 4.118 6.539 1.00 97.62 96 LEU A CA 1
ATOM 801 C C . LEU A 1 96 ? -3.246 5.570 6.186 1.00 97.62 96 LEU A C 1
ATOM 803 O O . LEU A 1 96 ? -4.130 6.342 5.820 1.00 97.62 96 LEU A O 1
ATOM 807 N N . HIS A 1 97 ? -1.964 5.934 6.228 1.00 97.62 97 HIS A N 1
ATOM 808 C CA . HIS A 1 97 ? -1.515 7.274 5.845 1.00 97.62 97 HIS A CA 1
ATOM 809 C C . HIS A 1 97 ? -1.822 7.578 4.375 1.00 97.62 97 HIS A C 1
ATOM 811 O O . HIS A 1 97 ? -2.303 8.665 4.057 1.00 97.62 97 HIS A O 1
ATOM 817 N N . ALA A 1 98 ? -1.597 6.614 3.479 1.00 97.56 98 ALA A N 1
ATOM 818 C CA . ALA A 1 98 ? -1.829 6.793 2.052 1.00 97.56 98 ALA A CA 1
ATOM 819 C C . ALA A 1 98 ? -3.315 6.974 1.718 1.00 97.56 98 ALA A C 1
ATOM 821 O O . ALA A 1 98 ? -3.656 7.881 0.959 1.00 97.56 98 ALA A O 1
ATOM 822 N N . VAL A 1 99 ? -4.209 6.156 2.288 1.00 97.12 99 VAL A N 1
ATOM 823 C CA . VAL A 1 99 ? -5.652 6.269 2.002 1.00 97.12 99 VAL A CA 1
ATOM 824 C C . VAL A 1 99 ? -6.249 7.564 2.551 1.00 97.12 99 VAL A C 1
ATOM 826 O O . VAL A 1 99 ? -7.111 8.144 1.892 1.00 97.12 99 VAL A O 1
ATOM 829 N N . ILE A 1 100 ? -5.762 8.051 3.700 1.00 97.38 100 ILE A N 1
ATOM 830 C CA . ILE A 1 100 ? -6.179 9.342 4.267 1.00 97.38 100 ILE A CA 1
ATOM 831 C C . ILE A 1 100 ? -5.675 10.489 3.388 1.00 97.38 100 ILE A C 1
ATOM 833 O O . ILE A 1 100 ? -6.464 11.329 2.958 1.00 97.38 100 ILE A O 1
ATOM 837 N N . ALA A 1 101 ? -4.377 10.511 3.072 1.00 97.38 101 ALA A N 1
ATOM 838 C CA . ALA A 1 101 ? -3.765 11.594 2.303 1.00 97.38 101 ALA A CA 1
ATOM 839 C C . ALA A 1 101 ? -4.344 11.726 0.886 1.00 97.38 101 ALA A C 1
ATOM 841 O O . ALA A 1 101 ? -4.448 12.833 0.363 1.00 97.38 101 ALA A O 1
ATOM 842 N N . ASN A 1 102 ? -4.768 10.613 0.283 1.00 95.75 102 ASN A N 1
ATOM 843 C CA . ASN A 1 102 ? -5.405 10.594 -1.035 1.00 95.75 102 ASN A CA 1
ATOM 844 C C . ASN A 1 102 ? -6.940 10.687 -0.967 1.00 95.75 102 ASN A C 1
ATOM 846 O O . ASN A 1 102 ? -7.605 10.503 -1.981 1.00 95.75 102 ASN A O 1
ATOM 850 N N . SER A 1 103 ? -7.517 10.981 0.207 1.00 95.69 103 SER A N 1
ATOM 851 C CA . SER A 1 103 ? -8.969 11.132 0.407 1.00 95.69 103 SER A CA 1
ATOM 852 C C . SER A 1 103 ? -9.802 9.918 -0.034 1.00 95.69 103 SER A C 1
ATOM 854 O O . SER A 1 103 ? -10.967 10.063 -0.397 1.00 95.69 103 SER A O 1
ATOM 856 N N . ILE A 1 104 ? -9.219 8.716 0.015 1.00 95.62 104 ILE A N 1
ATOM 857 C CA . ILE A 1 104 ? -9.909 7.456 -0.302 1.00 95.62 104 ILE A CA 1
ATOM 858 C C . ILE A 1 104 ? -10.833 7.074 0.860 1.00 95.62 104 ILE A C 1
ATOM 860 O O . ILE A 1 104 ? -11.968 6.658 0.648 1.00 95.62 104 ILE A O 1
ATOM 864 N N . ILE A 1 105 ? -10.357 7.239 2.098 1.00 95.75 105 ILE A N 1
ATOM 865 C CA . ILE A 1 105 ? -11.139 7.055 3.325 1.00 95.75 105 ILE A CA 1
ATOM 866 C C . ILE A 1 105 ? -10.808 8.212 4.265 1.00 95.75 105 ILE A C 1
ATOM 868 O O . ILE A 1 105 ? -9.640 8.552 4.443 1.00 95.75 105 ILE A O 1
ATOM 872 N N . SER A 1 106 ? -11.825 8.821 4.877 1.00 95.56 106 SER A N 1
ATOM 873 C CA . SER A 1 106 ? -11.610 9.928 5.810 1.00 95.56 106 SER A CA 1
ATOM 874 C C . SER A 1 106 ? -10.899 9.471 7.087 1.00 95.56 106 SER A C 1
ATOM 876 O O . SER A 1 106 ? -11.117 8.365 7.583 1.00 95.56 106 SER A O 1
ATOM 878 N N . GLU A 1 107 ? -10.090 10.359 7.667 1.00 97.06 107 GLU A N 1
ATOM 879 C CA . GLU A 1 107 ? -9.401 10.109 8.939 1.00 97.06 107 GLU A CA 1
ATOM 880 C C . GLU A 1 107 ? -10.381 9.751 10.069 1.00 97.06 107 GLU A C 1
ATOM 882 O O . GLU A 1 107 ? -10.146 8.811 10.827 1.00 97.06 107 GLU A O 1
ATOM 887 N N . GLU A 1 108 ? -11.527 10.435 10.138 1.00 96.75 108 GLU A N 1
ATOM 888 C CA . GLU A 1 108 ? -12.588 10.119 11.100 1.00 96.75 108 GLU A CA 1
ATOM 889 C C . GLU A 1 108 ? -13.049 8.663 10.969 1.00 96.75 108 GLU A C 1
ATOM 891 O O . GLU A 1 108 ? -13.165 7.948 11.967 1.00 96.75 108 GLU A O 1
ATOM 896 N N . ARG A 1 109 ? -13.270 8.197 9.735 1.00 95.19 109 ARG A N 1
ATOM 897 C CA . ARG A 1 109 ? -13.730 6.833 9.484 1.00 95.19 109 ARG A CA 1
ATOM 898 C C . ARG A 1 109 ? -12.654 5.803 9.820 1.00 95.19 109 ARG A C 1
ATOM 900 O O . ARG A 1 109 ? -12.967 4.779 10.424 1.00 95.19 109 ARG A O 1
ATOM 907 N N . ILE A 1 110 ? -11.390 6.093 9.510 1.00 96.62 110 ILE A N 1
ATOM 908 C CA . ILE A 1 110 ? -10.255 5.262 9.930 1.00 96.62 110 ILE A CA 1
ATOM 909 C C . ILE A 1 110 ? -10.208 5.128 11.456 1.00 96.62 110 ILE A C 1
ATOM 911 O O . ILE A 1 110 ? -10.117 4.010 11.965 1.00 96.62 110 ILE A O 1
ATOM 915 N N . ASN A 1 111 ? -10.340 6.233 12.190 1.00 96.88 111 ASN A N 1
ATOM 916 C CA . ASN A 1 111 ? -10.338 6.219 13.654 1.00 96.88 111 ASN A CA 1
ATOM 917 C C . ASN A 1 111 ? -11.493 5.381 14.225 1.00 96.88 111 ASN A C 1
ATOM 919 O O . ASN A 1 111 ? -11.291 4.624 15.176 1.00 96.88 111 ASN A O 1
ATOM 923 N N . GLN A 1 112 ? -12.680 5.440 13.610 1.00 95.06 112 GLN A N 1
ATOM 924 C CA . GLN A 1 112 ? -13.812 4.582 13.980 1.00 95.06 112 GLN A CA 1
ATOM 925 C C . GLN A 1 112 ? -13.489 3.091 13.797 1.00 95.06 112 GLN A C 1
ATOM 927 O O . GLN A 1 112 ? -13.772 2.293 14.693 1.00 95.06 112 GLN A O 1
ATOM 932 N N . TYR A 1 113 ? -12.866 2.701 12.677 1.00 95.50 113 TYR A N 1
ATOM 933 C CA . TYR A 1 113 ? -12.461 1.308 12.459 1.00 95.50 113 TYR A CA 1
ATOM 934 C C . TYR A 1 113 ? -11.438 0.832 13.486 1.00 95.50 113 TYR A C 1
ATOM 936 O O . TYR A 1 113 ? -11.564 -0.276 14.004 1.00 95.50 113 TYR A O 1
ATOM 944 N N . LEU A 1 114 ? -10.427 1.652 13.782 1.00 96.06 114 LEU A N 1
ATOM 945 C CA . LEU A 1 114 ? -9.371 1.299 14.730 1.00 96.06 114 LEU A CA 1
ATOM 946 C C . LEU A 1 114 ? -9.926 1.100 16.143 1.00 96.06 114 LEU A C 1
ATOM 948 O O . LEU A 1 114 ? -9.638 0.074 16.758 1.00 96.06 114 LEU A O 1
ATOM 952 N N . LEU A 1 115 ? -10.787 2.012 16.603 1.00 95.62 115 LEU A N 1
ATOM 953 C CA . LEU A 1 115 ? -11.452 1.900 17.900 1.00 95.62 115 LEU A CA 1
ATOM 954 C C . LEU A 1 115 ? -12.319 0.636 17.985 1.00 95.62 115 LEU A C 1
ATOM 956 O O . LEU A 1 115 ? -12.270 -0.097 18.970 1.00 95.62 115 LEU A O 1
ATOM 960 N N . ALA A 1 116 ? -13.094 0.344 16.937 1.00 92.88 116 ALA A N 1
ATOM 961 C CA . ALA A 1 116 ? -13.925 -0.854 16.902 1.00 92.88 116 ALA A CA 1
ATOM 962 C C . ALA A 1 116 ? -13.087 -2.145 16.950 1.00 92.88 116 ALA A C 1
ATOM 964 O O . ALA A 1 116 ? -13.481 -3.109 17.605 1.00 92.88 116 ALA A O 1
ATOM 965 N N . ILE A 1 117 ? -11.924 -2.174 16.289 1.00 94.12 117 ILE A N 1
ATOM 966 C CA . ILE A 1 117 ? -10.993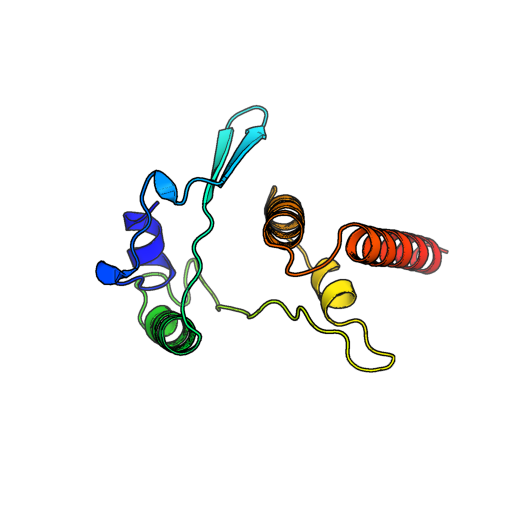 -3.313 16.343 1.00 94.12 117 ILE A CA 1
ATOM 967 C C . ILE A 1 117 ? -10.432 -3.503 17.755 1.00 94.12 117 ILE A C 1
ATOM 969 O O . ILE A 1 117 ? -10.339 -4.639 18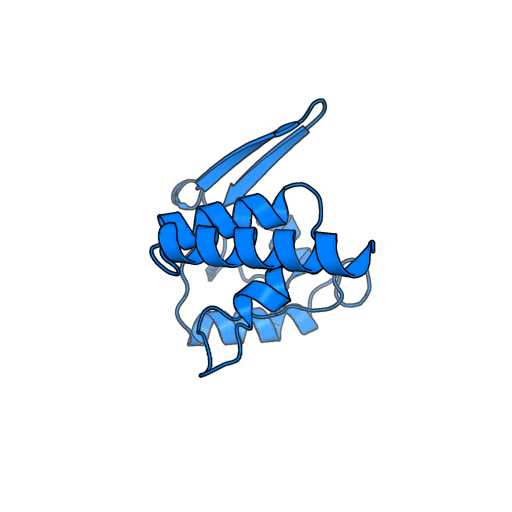.214 1.00 94.12 117 ILE A O 1
ATOM 973 N N . GLU A 1 118 ? -10.060 -2.423 18.440 1.00 93.81 118 GLU A N 1
ATOM 974 C CA . GLU A 1 118 ? -9.533 -2.481 19.808 1.00 93.81 118 GLU A CA 1
ATOM 975 C C . GLU A 1 118 ? -10.567 -3.067 20.780 1.00 93.81 118 GLU A C 1
ATOM 977 O O . GLU A 1 118 ? -10.285 -4.056 21.456 1.00 93.81 118 GLU A O 1
ATOM 982 N N . ILE A 1 119 ? -11.810 -2.577 20.725 1.00 92.75 119 ILE A N 1
ATOM 983 C CA . ILE A 1 119 ? -12.930 -3.102 21.524 1.00 92.75 119 ILE A CA 1
ATOM 984 C C . ILE A 1 119 ? -13.178 -4.594 21.243 1.00 92.75 119 ILE A C 1
ATOM 986 O O . ILE A 1 119 ? -13.466 -5.368 22.157 1.00 92.75 119 ILE A O 1
ATOM 990 N N . LEU A 1 120 ? -13.093 -5.027 19.980 1.00 89.81 120 LEU A N 1
ATOM 991 C CA . LEU A 1 120 ? -13.280 -6.437 19.624 1.00 89.81 120 LEU A CA 1
ATOM 992 C C . LEU A 1 120 ? -12.194 -7.333 20.228 1.00 89.81 120 LEU A C 1
ATOM 994 O O . LEU A 1 120 ? -12.520 -8.417 20.709 1.00 89.81 120 LEU A O 1
ATOM 998 N N . LYS A 1 121 ? -10.934 -6.884 20.239 1.00 89.19 121 LYS A N 1
ATOM 999 C CA . LYS A 1 121 ? -9.819 -7.635 20.834 1.00 89.19 121 LYS A CA 1
ATOM 1000 C C . LYS A 1 121 ? -9.981 -7.778 22.345 1.00 89.19 121 LYS A C 1
ATOM 1002 O O . LYS A 1 121 ? -9.897 -8.889 22.857 1.00 89.19 121 LYS A O 1
ATOM 1007 N N . GLU A 1 122 ? -10.330 -6.696 23.039 1.00 88.50 122 GLU A N 1
ATOM 1008 C CA . GLU A 1 122 ? -10.567 -6.723 24.491 1.00 88.50 122 GLU A CA 1
ATOM 1009 C C . GLU A 1 122 ? -11.683 -7.692 24.912 1.00 88.50 122 GLU A C 1
ATOM 1011 O O . GLU A 1 122 ? -11.665 -8.230 26.019 1.00 88.50 122 GLU A O 1
ATOM 1016 N N . ASN A 1 123 ? -12.677 -7.904 24.048 1.00 83.94 123 ASN A N 1
ATOM 1017 C CA . ASN A 1 123 ? -13.785 -8.821 24.312 1.00 83.94 123 ASN A CA 1
ATOM 1018 C C . ASN A 1 123 ? -13.456 -10.286 23.991 1.00 83.94 123 ASN A C 1
ATOM 1020 O O . ASN A 1 123 ? -14.164 -11.167 24.464 1.00 83.94 123 ASN A O 1
ATOM 1024 N N . GLN A 1 124 ? -12.424 -10.554 23.187 1.00 78.75 124 GLN A N 1
ATOM 1025 C CA . GLN A 1 124 ? -11.964 -11.913 22.874 1.00 78.75 124 GLN A CA 1
ATOM 1026 C C . GLN A 1 124 ? -10.969 -12.453 23.912 1.00 78.75 124 GLN A C 1
ATOM 1028 O O . GLN A 1 124 ? -10.774 -13.662 23.997 1.00 78.75 124 GLN A O 1
ATOM 1033 N N . GLU A 1 125 ? -10.350 -11.569 24.697 1.00 70.50 125 GLU A N 1
ATOM 1034 C CA . GLU A 1 125 ? -9.399 -11.914 25.763 1.00 70.50 125 GLU A CA 1
ATOM 1035 C C . GLU A 1 125 ? -10.061 -12.131 27.142 1.00 70.50 125 GLU A C 1
ATOM 1037 O O . GLU A 1 125 ? -9.371 -12.465 28.107 1.00 70.50 125 GLU A O 1
ATOM 1042 N N . LYS A 1 126 ? -11.386 -11.957 27.245 1.00 53.31 126 LYS A N 1
ATOM 1043 C CA . LYS A 1 126 ? -12.200 -12.184 28.456 1.00 53.31 126 LYS A CA 1
ATOM 1044 C C . LYS A 1 126 ? -13.000 -13.477 28.360 1.00 53.31 126 LYS A C 1
ATOM 1046 O O . LYS A 1 126 ? -13.121 -14.146 29.411 1.00 53.31 126 LYS A O 1
#

InterPro domains:
  IPR015797 NUDIX hydrolase-like domain superfamily [SSF55811] (2-80)
  IPR054754 U8 snoRNA-decapping enzyme NudT16 [PF22327] (1-104)
  IPR054754 U8 snoRNA-decapping enzyme NudT16 [PTHR31699] (1-120)

Secondary structure (DSSP, 8-state):
-HHHHHHHH---GGG---GGGEEEEEE-SS-EEEEE-----HHHHHHHHHHHTTSTTBTTTB--------S-BTTB-HHHHHTTS---TTHHHHHHHHHHHTTSS-HHHHHHHHHHHHHHHHHH--

pLDDT: mean 94.37, std 5.61, range [53.31, 98.38]